Protein AF-A0A1R0H474-F1 (afdb_monomer_lite)

Radius of gyration: 21.89 Å; chains: 1; bounding box: 40×59×58 Å

pLDDT: mean 78.3, std 22.59, range [27.52, 98.56]

Foldseek 3Di:
DPCDPLNVVLVVLLVVCVVDPPDAAEFAALLDPVSLSSLVSNCVRDDQPGAYEHEYEFEFDCVVVVVVVVVPPDDDPDDDDDDDDDDDDPPPPPVVVRRPDNSVVSRVVSLVVCCVVSVSHHYHYHYHYHYPVNCVVCVVVVVVVPPPDPDDDPSPPPDD

Secondary structure (DSSP, 8-state):
----HHHHHHHHHHHHHHTSTT--EEEE--S-HHHHHHHHHHHHHS-TTS-EEEEEEEE--HHHHHHHHGGGS---S------------TTTHHHHHHT--HHHHHHHHHHHHHHHH-TTS-EEEEEEEE-HHHHHHTHHHHHHHT-S--S--TTS----

Structure (mmCIF, N/CA/C/O backbone):
data_AF-A0A1R0H474-F1
#
_entry.id   AF-A0A1R0H474-F1
#
loop_
_atom_site.group_PDB
_atom_site.id
_atom_site.type_symbol
_atom_site.label_atom_id
_atom_site.label_alt_id
_atom_site.label_comp_id
_atom_site.label_asym_id
_atom_site.label_entity_id
_atom_site.label_seq_id
_atom_site.pdbx_PDB_ins_code
_atom_site.Cartn_x
_atom_site.Cartn_y
_atom_site.Cartn_z
_atom_site.occupancy
_atom_site.B_iso_or_equiv
_atom_site.auth_seq_id
_atom_site.auth_comp_id
_atom_site.auth_asym_id
_atom_site.auth_atom_id
_atom_site.pdbx_PDB_model_num
ATOM 1 N N . MET A 1 1 ? 4.748 17.326 27.889 1.00 51.06 1 MET A N 1
ATOM 2 C CA . MET A 1 1 ? 4.351 15.964 27.476 1.00 51.06 1 MET A CA 1
ATOM 3 C C . MET A 1 1 ? 5.289 15.539 26.363 1.00 51.06 1 MET A C 1
ATOM 5 O O . MET A 1 1 ? 5.333 16.222 25.349 1.00 51.06 1 MET A O 1
ATOM 9 N N . SER A 1 2 ? 6.106 14.507 26.565 1.00 59.22 2 SER A N 1
ATOM 10 C CA . SER A 1 2 ? 6.912 13.936 25.485 1.00 59.22 2 SER A CA 1
ATOM 11 C C . SER A 1 2 ? 5.968 13.217 24.523 1.00 59.22 2 SER A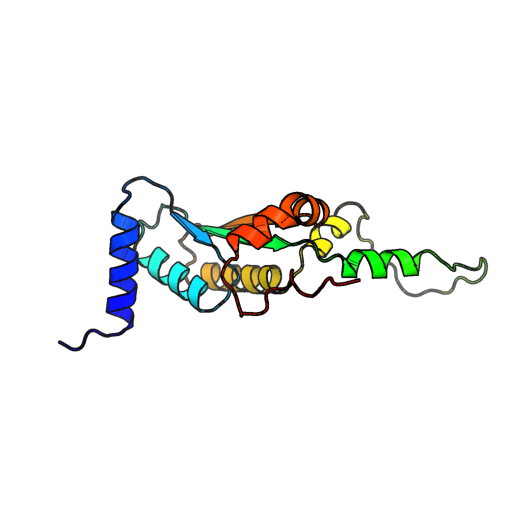 C 1
ATOM 13 O O . SER A 1 2 ? 5.398 12.181 24.860 1.00 59.22 2 SER A O 1
ATOM 15 N N . ASN A 1 3 ? 5.758 13.782 23.336 1.00 67.56 3 ASN A N 1
ATOM 16 C CA . ASN A 1 3 ? 5.054 13.068 22.281 1.00 67.56 3 ASN A CA 1
ATOM 17 C C . ASN A 1 3 ? 5.927 11.886 21.854 1.00 67.56 3 ASN A C 1
ATOM 19 O O . ASN A 1 3 ? 6.952 12.063 21.201 1.00 67.56 3 ASN A O 1
ATOM 23 N N . ASN A 1 4 ? 5.538 10.682 22.270 1.00 90.94 4 ASN A N 1
ATOM 24 C CA . ASN A 1 4 ? 6.155 9.453 21.793 1.00 90.94 4 ASN A CA 1
ATOM 25 C C . ASN A 1 4 ? 5.972 9.373 20.265 1.00 90.94 4 ASN A C 1
ATOM 27 O O . ASN A 1 4 ? 4.881 9.661 19.767 1.00 90.94 4 ASN A O 1
ATOM 31 N N . LEU A 1 5 ? 7.024 8.987 19.534 1.00 93.19 5 LEU A N 1
ATOM 32 C CA . LEU A 1 5 ? 7.021 8.846 18.073 1.00 93.19 5 LEU A CA 1
ATOM 33 C C . LEU A 1 5 ? 5.787 8.089 17.560 1.00 93.19 5 LEU A C 1
ATOM 35 O O . LEU A 1 5 ? 5.143 8.537 16.615 1.00 93.19 5 LEU A O 1
ATOM 39 N N . TYR A 1 6 ? 5.410 6.998 18.228 1.00 94.00 6 TYR A N 1
ATOM 40 C CA . TYR A 1 6 ? 4.227 6.213 17.879 1.00 94.00 6 TYR A CA 1
ATOM 41 C C . TYR A 1 6 ? 2.944 7.056 17.890 1.00 94.00 6 TYR A C 1
ATOM 43 O O . TYR A 1 6 ? 2.153 6.982 16.955 1.00 94.00 6 TYR A O 1
ATOM 51 N N . GLN A 1 7 ? 2.762 7.917 18.895 1.00 94.50 7 GLN A N 1
ATOM 52 C CA . GLN A 1 7 ? 1.580 8.780 18.994 1.00 94.50 7 GLN A CA 1
ATOM 53 C C . GLN A 1 7 ? 1.548 9.831 17.883 1.00 94.50 7 GLN A C 1
ATOM 55 O O . GLN A 1 7 ? 0.488 10.117 17.331 1.00 94.50 7 GLN A O 1
ATOM 60 N N . VAL A 1 8 ? 2.709 10.377 17.509 1.00 95.81 8 VAL A N 1
ATOM 61 C CA . VAL A 1 8 ? 2.810 11.337 16.398 1.00 95.81 8 VAL A CA 1
ATOM 62 C C . VAL A 1 8 ? 2.455 10.672 15.068 1.00 95.81 8 VAL A C 1
ATOM 64 O O . VAL A 1 8 ? 1.690 11.236 14.280 1.00 95.81 8 VAL A O 1
ATOM 67 N N . LEU A 1 9 ? 2.970 9.464 14.828 1.00 95.94 9 LEU A N 1
ATOM 68 C CA . LEU A 1 9 ? 2.694 8.706 13.608 1.00 95.94 9 LEU A CA 1
ATOM 69 C C . LEU A 1 9 ? 1.227 8.280 13.537 1.00 95.94 9 LEU A C 1
ATOM 71 O O . LEU A 1 9 ? 0.564 8.558 12.538 1.00 95.94 9 LEU A O 1
ATOM 75 N N . LYS A 1 10 ? 0.694 7.702 14.619 1.00 95.50 10 LYS A N 1
ATOM 76 C CA . LYS A 1 10 ? -0.719 7.325 14.715 1.00 95.50 10 LYS A CA 1
ATOM 77 C C . LYS A 1 10 ? -1.622 8.524 14.460 1.00 95.50 10 LYS A C 1
ATOM 79 O O . LYS A 1 10 ? -2.497 8.458 13.600 1.00 95.50 10 LYS A O 1
ATOM 84 N N . LYS A 1 11 ? -1.345 9.663 15.105 1.00 95.56 11 LYS A N 1
ATOM 85 C CA . LYS A 1 11 ? -2.148 10.870 14.898 1.00 95.56 11 LYS A CA 1
ATOM 86 C C . LYS A 1 11 ? -2.091 11.376 13.458 1.00 95.56 11 LYS A C 1
ATOM 88 O O . LYS A 1 11 ? -3.092 11.844 12.920 1.00 95.56 11 LYS A O 1
ATOM 93 N N . SER A 1 12 ? -0.929 11.270 12.820 1.00 95.06 12 SER A N 1
ATOM 94 C CA . SER A 1 12 ? -0.747 11.670 11.423 1.00 95.06 12 SER A CA 1
ATOM 95 C C . SER A 1 12 ? -1.546 10.801 10.449 1.00 95.06 12 SER A C 1
ATOM 97 O O . SER A 1 12 ? -2.046 11.327 9.449 1.00 95.06 12 SER A O 1
ATOM 99 N N . VAL A 1 13 ? -1.679 9.503 10.737 1.00 94.69 13 VAL A N 1
ATOM 100 C CA . VAL A 1 13 ? -2.532 8.576 9.977 1.00 94.69 13 VAL A CA 1
ATOM 101 C C . VAL A 1 13 ? -4.005 8.884 10.236 1.00 94.69 13 VAL A C 1
ATOM 103 O O . VAL A 1 13 ? -4.742 9.104 9.279 1.00 94.69 13 VAL A O 1
ATOM 106 N N . GLU A 1 14 ? -4.417 9.033 11.499 1.00 94.31 14 GLU A N 1
ATOM 107 C CA . GLU A 1 14 ? -5.790 9.412 11.875 1.00 94.31 14 GLU A CA 1
ATOM 108 C C . GLU A 1 14 ? -6.291 10.653 11.134 1.00 94.31 14 GLU A C 1
ATOM 110 O O . GLU A 1 14 ? -7.412 10.662 10.629 1.00 94.31 14 GLU A O 1
ATOM 115 N N . VAL A 1 15 ? -5.476 11.708 11.046 1.00 94.50 15 VAL A N 1
ATOM 116 C CA . VAL A 1 15 ? -5.860 12.945 10.346 1.00 94.50 15 VAL A CA 1
ATOM 117 C C . VAL A 1 15 ? -6.121 12.695 8.858 1.00 94.50 15 VAL A C 1
ATOM 119 O O . VAL A 1 15 ? -7.057 13.265 8.305 1.00 94.50 15 VAL A O 1
ATOM 122 N N . ARG A 1 16 ? -5.324 11.840 8.207 1.00 92.19 16 ARG A N 1
ATOM 123 C CA . ARG A 1 16 ? -5.453 11.533 6.770 1.00 92.19 16 ARG A CA 1
ATOM 124 C C . ARG A 1 16 ? -6.596 10.575 6.472 1.00 92.19 16 ARG A C 1
ATOM 126 O O . ARG A 1 16 ? -7.242 10.709 5.445 1.00 92.19 16 ARG A O 1
ATOM 133 N N . VAL A 1 17 ? -6.860 9.634 7.370 1.00 88.94 17 VAL A N 1
ATOM 134 C CA . VAL A 1 17 ? -8.009 8.734 7.248 1.00 88.94 17 VAL A CA 1
ATOM 135 C C . VAL A 1 17 ? -9.313 9.517 7.398 1.00 88.94 17 VAL A C 1
ATOM 137 O O . VAL A 1 17 ? -10.227 9.379 6.592 1.00 88.94 17 VAL A O 1
ATOM 140 N N . ASN A 1 18 ? -9.382 10.402 8.392 1.00 88.81 18 ASN A N 1
ATOM 141 C CA . ASN A 1 18 ? -10.598 11.161 8.678 1.00 88.81 18 ASN A CA 1
ATOM 142 C C . ASN A 1 18 ? -10.832 12.348 7.731 1.00 88.81 18 ASN A C 1
ATOM 144 O O . ASN A 1 18 ? -11.920 12.919 7.745 1.00 88.81 18 ASN A O 1
ATOM 148 N N . SER A 1 19 ? -9.849 12.741 6.911 1.00 90.94 19 SER A N 1
ATOM 149 C CA . SER A 1 19 ? -10.019 13.853 5.967 1.00 90.94 19 SER A CA 1
ATOM 150 C C . SER A 1 19 ? -10.904 13.503 4.768 1.00 90.94 19 SER A C 1
ATOM 152 O O . SER A 1 19 ? -11.347 14.411 4.070 1.00 90.94 19 SER A O 1
ATOM 154 N N . SER A 1 20 ? -11.180 12.215 4.526 1.00 85.00 20 SER A N 1
ATOM 155 C CA . SER A 1 20 ? -12.056 11.741 3.444 1.00 85.00 20 SER A CA 1
ATOM 156 C C . SER A 1 20 ? -13.067 10.701 3.952 1.00 85.00 20 SER A C 1
ATOM 158 O O . SER A 1 20 ? -12.941 9.514 3.647 1.00 85.00 20 SER A O 1
ATOM 160 N N . PRO A 1 21 ? -14.079 11.113 4.742 1.00 81.31 21 PRO A N 1
ATOM 161 C CA . PRO A 1 21 ? -15.063 10.190 5.301 1.00 81.31 21 PRO A CA 1
ATOM 162 C C . PRO A 1 21 ? -15.805 9.411 4.209 1.00 81.31 21 PRO A C 1
ATOM 164 O O . PRO A 1 21 ? -16.306 9.993 3.250 1.00 81.31 21 PRO A O 1
ATOM 167 N N . GLY A 1 22 ? -15.901 8.091 4.371 1.00 80.50 22 GLY A N 1
ATOM 168 C CA . GLY A 1 22 ? -16.614 7.208 3.442 1.00 80.50 22 GLY A CA 1
ATOM 169 C C . GLY A 1 22 ? -15.830 6.811 2.186 1.00 80.50 22 GLY A C 1
ATOM 170 O O . GLY A 1 22 ? -16.320 5.981 1.423 1.00 80.50 22 GLY A O 1
ATOM 171 N N . ALA A 1 23 ? -14.623 7.344 1.976 1.00 84.81 23 ALA A N 1
ATOM 172 C CA . ALA A 1 23 ? -13.719 6.835 0.952 1.00 84.81 23 ALA A CA 1
ATOM 173 C C . ALA A 1 23 ? -13.014 5.562 1.448 1.00 84.81 23 ALA A C 1
ATOM 175 O O . ALA A 1 23 ? -12.611 5.474 2.608 1.00 84.81 23 ALA A O 1
ATOM 176 N N . GLY A 1 24 ? -12.848 4.580 0.560 1.00 85.25 24 GLY A N 1
ATOM 177 C CA . GLY A 1 24 ? -11.953 3.453 0.814 1.00 85.25 24 GLY A CA 1
ATOM 178 C C . GLY A 1 24 ? -10.504 3.930 0.926 1.00 85.25 24 GLY A C 1
ATOM 179 O O . GLY A 1 24 ? -10.126 4.927 0.308 1.00 85.25 24 GLY A O 1
ATOM 180 N N . LEU A 1 25 ? -9.695 3.223 1.716 1.00 91.25 25 LEU A N 1
ATOM 181 C CA . LEU A 1 25 ? -8.283 3.540 1.890 1.00 91.25 25 LEU A CA 1
ATOM 182 C C . LEU A 1 25 ? -7.400 2.434 1.315 1.00 91.25 25 LEU A C 1
ATOM 184 O O . LEU A 1 25 ? -7.537 1.255 1.660 1.00 91.25 25 LEU A O 1
ATOM 188 N N . SER A 1 26 ? -6.434 2.859 0.509 1.00 95.69 26 SER A N 1
ATOM 189 C CA . SER A 1 26 ? -5.446 1.986 -0.112 1.00 95.69 26 SER A CA 1
ATOM 190 C C . SER A 1 26 ? -4.032 2.465 0.219 1.00 95.69 26 SER A C 1
ATOM 192 O O . SER A 1 26 ? -3.774 3.661 0.369 1.00 95.69 26 SER A O 1
ATOM 194 N N . ILE A 1 27 ? -3.100 1.523 0.331 1.00 97.50 27 ILE A N 1
ATOM 195 C CA . ILE A 1 27 ? -1.693 1.762 0.651 1.00 97.50 27 ILE A CA 1
ATOM 196 C C . ILE A 1 27 ? -0.850 1.221 -0.498 1.00 97.50 27 ILE A C 1
ATOM 198 O O . ILE A 1 27 ? -0.968 0.051 -0.861 1.00 97.50 27 ILE A O 1
ATOM 202 N N . LEU A 1 28 ? 0.032 2.057 -1.050 1.00 98.25 28 LEU A N 1
ATOM 203 C CA . LEU A 1 28 ? 1.101 1.575 -1.923 1.00 98.25 28 LEU A CA 1
ATOM 204 C C . LEU A 1 28 ? 2.081 0.757 -1.080 1.00 98.25 28 LEU A C 1
ATOM 206 O O . LEU A 1 28 ? 2.656 1.263 -0.116 1.00 98.25 28 LEU A O 1
ATOM 210 N N . PHE A 1 29 ? 2.233 -0.519 -1.418 1.00 98.38 29 PHE A N 1
ATOM 211 C CA . PHE A 1 29 ? 2.792 -1.505 -0.506 1.00 98.38 29 PHE A CA 1
ATOM 212 C C . PHE A 1 29 ? 3.842 -2.381 -1.192 1.00 98.38 29 PHE A C 1
ATOM 214 O O . PHE A 1 29 ? 3.515 -3.292 -1.952 1.00 98.38 29 PHE A O 1
ATOM 221 N N . SER A 1 30 ? 5.116 -2.130 -0.891 1.00 96.94 30 SER A N 1
ATOM 222 C CA . SER A 1 30 ? 6.264 -2.937 -1.341 1.00 96.94 30 SER A CA 1
ATOM 223 C C . SER A 1 30 ? 6.697 -4.001 -0.324 1.00 96.94 30 SER A C 1
ATOM 225 O O . SER A 1 30 ? 7.549 -4.831 -0.624 1.00 96.94 30 SER A O 1
ATOM 227 N N . GLY A 1 31 ? 6.135 -3.973 0.891 1.00 96.06 31 GLY A N 1
ATOM 228 C CA . GLY A 1 31 ? 6.580 -4.787 2.027 1.00 96.06 31 GLY A CA 1
ATOM 229 C C . GLY A 1 31 ? 7.786 -4.215 2.783 1.00 96.06 31 GLY A C 1
ATOM 230 O O . GLY A 1 31 ? 8.284 -4.852 3.706 1.00 96.06 31 GLY A O 1
ATOM 231 N N . GLY A 1 32 ? 8.259 -3.016 2.427 1.00 96.56 32 GLY A N 1
ATOM 232 C CA . GLY A 1 32 ? 9.244 -2.286 3.227 1.00 96.56 32 GLY A CA 1
ATOM 233 C C . GLY A 1 32 ? 8.685 -1.823 4.579 1.00 96.56 32 GLY A C 1
ATOM 234 O O . GLY A 1 32 ? 7.469 -1.727 4.766 1.00 96.56 32 GLY A O 1
ATOM 235 N N . LEU A 1 33 ? 9.579 -1.480 5.511 1.00 96.81 33 LEU A N 1
ATOM 236 C CA . LEU A 1 33 ? 9.219 -1.096 6.882 1.00 96.81 33 LEU A CA 1
ATOM 237 C C . LEU A 1 33 ? 8.187 0.040 6.933 1.00 96.81 33 LEU A C 1
ATOM 239 O O . LEU A 1 33 ? 7.210 -0.054 7.669 1.00 96.81 33 LEU A O 1
ATOM 243 N N . ASP A 1 34 ? 8.366 1.084 6.127 1.00 96.69 34 ASP A N 1
ATOM 244 C CA . ASP A 1 34 ? 7.499 2.264 6.174 1.00 96.69 34 ASP A CA 1
ATOM 245 C C . ASP A 1 34 ? 6.049 1.919 5.814 1.00 96.69 34 ASP A C 1
ATOM 247 O O . ASP A 1 34 ? 5.119 2.253 6.548 1.00 96.69 34 ASP A O 1
ATOM 251 N N . CYS A 1 35 ? 5.841 1.187 4.714 1.00 97.88 35 CYS A N 1
ATOM 252 C CA . CYS A 1 35 ? 4.497 0.786 4.298 1.00 97.88 35 CYS A CA 1
ATOM 253 C C . CYS A 1 35 ? 3.879 -0.270 5.233 1.00 97.88 35 CYS A C 1
ATOM 255 O O . CYS A 1 35 ? 2.662 -0.264 5.419 1.00 97.88 35 CYS A O 1
ATOM 257 N N . MET A 1 36 ? 4.696 -1.104 5.890 1.00 98.12 36 MET A N 1
ATOM 258 C CA . MET A 1 36 ? 4.250 -2.010 6.958 1.00 98.12 36 MET A CA 1
ATOM 259 C C . MET A 1 36 ? 3.746 -1.240 8.181 1.00 98.12 36 MET A C 1
ATOM 261 O O . MET A 1 36 ? 2.656 -1.517 8.684 1.00 98.12 36 MET A O 1
ATOM 265 N N . VAL A 1 37 ? 4.497 -0.232 8.631 1.00 97.69 37 VAL A N 1
ATOM 266 C CA . VAL A 1 37 ? 4.096 0.638 9.747 1.00 97.69 37 VAL A CA 1
ATOM 267 C C . VAL A 1 37 ? 2.818 1.398 9.401 1.00 97.69 37 VAL A C 1
ATOM 269 O O . VAL A 1 37 ? 1.898 1.448 10.218 1.00 97.69 37 VAL A O 1
ATOM 272 N N . LEU A 1 38 ? 2.711 1.939 8.182 1.00 97.75 38 LEU A N 1
ATOM 273 C CA . LEU A 1 38 ? 1.485 2.594 7.723 1.00 97.75 38 LEU A CA 1
ATOM 274 C C . LEU A 1 38 ? 0.291 1.635 7.721 1.00 97.75 38 LEU A C 1
ATOM 276 O O . LEU A 1 38 ? -0.778 2.019 8.193 1.00 97.75 38 LEU A O 1
ATOM 280 N N . ALA A 1 39 ? 0.460 0.397 7.248 1.00 97.81 39 ALA A N 1
ATOM 281 C CA . ALA A 1 39 ? -0.597 -0.612 7.266 1.00 97.81 39 ALA A CA 1
ATOM 282 C C . ALA A 1 39 ? -1.056 -0.932 8.696 1.00 97.81 39 ALA A C 1
ATOM 284 O O . ALA A 1 39 ? -2.255 -0.899 8.976 1.00 97.81 39 ALA A O 1
ATOM 285 N N . ALA A 1 40 ? -0.119 -1.151 9.622 1.00 97.44 40 ALA A N 1
ATOM 286 C CA . ALA A 1 40 ? -0.431 -1.416 11.026 1.00 97.44 40 ALA A CA 1
ATOM 287 C C . ALA A 1 40 ? -1.173 -0.242 11.694 1.00 97.44 40 ALA A C 1
ATOM 289 O O . ALA A 1 40 ? -2.230 -0.432 12.291 1.00 97.44 40 ALA A O 1
ATOM 290 N N . LEU A 1 41 ? -0.685 0.992 11.531 1.00 97.06 41 LEU A N 1
ATOM 291 C CA . LEU A 1 41 ? -1.341 2.180 12.094 1.00 97.06 41 LEU A CA 1
ATOM 292 C C . LEU A 1 41 ? -2.722 2.433 11.478 1.00 97.06 41 LEU A C 1
ATOM 294 O O . LEU A 1 41 ? -3.650 2.878 12.156 1.00 97.06 41 LEU A O 1
ATOM 298 N N . THR A 1 42 ? -2.874 2.122 10.195 1.00 95.88 42 THR A N 1
ATOM 299 C CA . THR A 1 42 ? -4.152 2.212 9.489 1.00 95.88 42 THR A CA 1
ATOM 300 C C . THR A 1 42 ? -5.166 1.212 10.039 1.00 95.88 42 THR A C 1
ATOM 302 O O . THR A 1 42 ? -6.321 1.578 10.263 1.00 95.88 42 THR A O 1
ATOM 305 N N . HIS A 1 43 ? -4.742 -0.026 10.316 1.00 95.75 43 HIS A N 1
ATOM 306 C CA . HIS A 1 43 ? -5.587 -1.035 10.955 1.00 95.75 43 HIS A CA 1
ATOM 307 C C . HIS A 1 43 ? -6.155 -0.547 12.291 1.00 95.75 43 HIS A C 1
ATOM 309 O O . HIS A 1 43 ? -7.321 -0.797 12.583 1.00 95.75 43 HIS A O 1
ATOM 315 N N . GLU A 1 44 ? -5.353 0.154 13.089 1.00 94.44 44 GLU A N 1
ATOM 316 C CA . GLU A 1 44 ? -5.808 0.696 14.370 1.00 94.44 44 GLU A CA 1
ATOM 317 C C . GLU A 1 44 ? -6.755 1.896 14.236 1.00 94.44 44 GLU A C 1
ATOM 319 O O . GLU A 1 44 ? -7.445 2.247 15.192 1.00 94.44 44 GLU A O 1
ATOM 324 N N . THR A 1 45 ? -6.747 2.557 13.079 1.00 92.81 45 THR A N 1
ATOM 325 C CA . THR A 1 45 ? -7.466 3.813 12.845 1.00 92.81 45 THR A CA 1
ATOM 326 C C . THR A 1 45 ? -8.826 3.585 12.189 1.00 92.81 45 THR A C 1
ATOM 328 O O . THR A 1 45 ? -9.788 4.286 12.498 1.00 92.81 45 THR A O 1
ATOM 331 N N . LEU A 1 46 ? -8.918 2.627 11.264 1.00 93.00 46 LEU A N 1
ATOM 332 C CA . LEU A 1 46 ? -10.147 2.347 10.524 1.00 93.00 46 LEU A CA 1
ATOM 333 C C . LEU A 1 46 ? -11.097 1.426 11.301 1.00 93.00 46 LEU A C 1
ATOM 335 O O . LEU A 1 46 ? -10.628 0.506 11.976 1.00 93.00 46 LEU A O 1
ATOM 339 N N . PRO A 1 47 ? -12.424 1.559 11.116 1.00 93.12 47 PRO A N 1
ATOM 340 C CA . PRO A 1 47 ? -13.391 0.548 11.544 1.00 93.12 47 PRO A CA 1
ATOM 341 C C . PRO A 1 47 ? -12.999 -0.849 11.047 1.00 93.12 47 PRO A C 1
ATOM 343 O O . PRO A 1 47 ? -12.499 -0.989 9.931 1.00 93.12 47 PRO A O 1
ATOM 346 N N . ILE A 1 48 ? -13.163 -1.877 11.882 1.00 94.62 48 ILE A N 1
ATOM 347 C CA . ILE A 1 48 ? -12.626 -3.226 11.619 1.00 94.62 48 ILE A CA 1
ATOM 348 C C . ILE A 1 48 ? -13.253 -3.913 10.396 1.00 94.62 48 ILE A C 1
ATOM 350 O O . ILE A 1 48 ? -12.599 -4.714 9.733 1.00 94.62 48 ILE A O 1
ATOM 354 N N . ASP A 1 49 ? -14.499 -3.567 10.089 1.00 93.88 49 ASP A N 1
ATOM 355 C CA . ASP A 1 49 ? -15.288 -4.045 8.956 1.00 93.88 49 ASP A CA 1
ATOM 356 C C . ASP A 1 49 ? -14.840 -3.450 7.614 1.00 93.88 49 ASP A C 1
ATOM 358 O O . ASP A 1 49 ? -15.120 -4.025 6.561 1.00 93.88 49 ASP A O 1
ATOM 362 N N . GLN A 1 50 ? -14.102 -2.337 7.633 1.00 93.88 50 GLN A N 1
ATOM 363 C CA . GLN A 1 50 ? -13.567 -1.737 6.416 1.00 93.88 50 GLN A CA 1
ATOM 364 C C . GLN A 1 50 ? -12.300 -2.474 5.953 1.00 93.88 50 GLN A C 1
ATOM 366 O O . GLN A 1 50 ? -11.346 -2.625 6.724 1.00 93.88 50 GLN A O 1
ATOM 371 N N . PRO A 1 51 ? -12.234 -2.942 4.698 1.00 95.56 51 PRO A N 1
ATOM 372 C CA . PRO A 1 51 ? -11.015 -3.542 4.176 1.00 95.56 51 PRO A CA 1
ATOM 373 C C . PRO A 1 51 ? -9.915 -2.492 3.978 1.00 95.56 51 PRO A C 1
ATOM 375 O O . PRO A 1 51 ? -10.196 -1.313 3.770 1.00 95.56 51 PRO A O 1
ATOM 378 N N . ILE A 1 52 ? -8.659 -2.940 4.002 1.00 96.88 52 ILE A N 1
ATOM 379 C CA . ILE A 1 52 ? -7.501 -2.135 3.589 1.00 96.88 52 ILE A CA 1
ATOM 380 C C . ILE A 1 52 ? -6.928 -2.754 2.318 1.00 96.88 52 ILE A C 1
ATOM 382 O O . ILE A 1 52 ? -6.598 -3.945 2.290 1.00 96.88 52 ILE A O 1
ATOM 386 N N . GLU A 1 53 ? -6.808 -1.946 1.270 1.00 97.75 53 GLU A N 1
ATOM 387 C CA . GLU A 1 53 ? -6.221 -2.366 -0.001 1.00 97.75 53 GLU A CA 1
ATOM 388 C C . GLU A 1 53 ? -4.710 -2.128 0.002 1.00 97.75 53 GLU A C 1
ATOM 390 O O . GLU A 1 53 ? -4.238 -1.016 0.219 1.00 97.75 53 GLU A O 1
ATOM 395 N N . LEU A 1 54 ? -3.937 -3.175 -0.259 1.00 98.44 54 LEU A N 1
ATOM 396 C CA . LEU A 1 54 ? -2.489 -3.122 -0.410 1.00 98.44 54 LEU A CA 1
ATOM 397 C C . LEU A 1 54 ? -2.163 -3.228 -1.897 1.00 98.44 54 LEU A C 1
ATOM 399 O O . LEU A 1 54 ? -2.277 -4.298 -2.498 1.00 98.44 54 LEU A O 1
ATOM 403 N N . ILE A 1 55 ? -1.785 -2.101 -2.492 1.00 98.44 55 ILE A N 1
ATOM 404 C CA . ILE A 1 55 ? -1.482 -1.980 -3.915 1.00 98.44 55 ILE A CA 1
ATOM 405 C C . ILE A 1 55 ? 0.016 -2.189 -4.105 1.00 98.44 55 ILE A C 1
ATOM 407 O O . ILE A 1 55 ? 0.826 -1.331 -3.754 1.00 98.44 55 ILE A O 1
ATOM 411 N N . ASN A 1 56 ? 0.391 -3.322 -4.690 1.00 97.81 56 ASN A N 1
ATOM 412 C CA . ASN A 1 56 ? 1.779 -3.624 -5.015 1.00 97.81 56 ASN A CA 1
ATOM 413 C C . ASN A 1 56 ? 2.011 -3.506 -6.518 1.00 97.81 56 ASN A C 1
ATOM 415 O O . ASN A 1 56 ? 1.395 -4.219 -7.319 1.00 97.81 56 ASN A O 1
ATOM 419 N N . VAL A 1 57 ? 2.929 -2.616 -6.881 1.00 95.38 57 VAL A N 1
ATOM 420 C CA . VAL A 1 57 ? 3.343 -2.375 -8.261 1.00 95.38 57 VAL A CA 1
ATOM 421 C C . VAL A 1 57 ? 4.594 -3.194 -8.551 1.00 95.38 57 VAL A C 1
ATOM 423 O O . VAL A 1 57 ? 5.548 -3.192 -7.782 1.00 95.38 57 VAL A O 1
ATOM 426 N N . SER A 1 58 ? 4.595 -3.918 -9.664 1.00 93.00 58 SER A N 1
ATOM 427 C CA . SER A 1 58 ? 5.747 -4.685 -10.128 1.00 93.00 58 SER A CA 1
ATOM 428 C C . SER A 1 58 ? 5.961 -4.457 -11.610 1.00 93.00 58 SER A C 1
ATOM 430 O O . SER A 1 58 ? 5.052 -4.653 -12.416 1.00 93.00 58 SER A O 1
ATOM 432 N N . PHE A 1 59 ? 7.184 -4.093 -11.969 1.00 90.00 59 PHE A N 1
ATOM 433 C CA . PHE A 1 59 ? 7.606 -3.977 -13.356 1.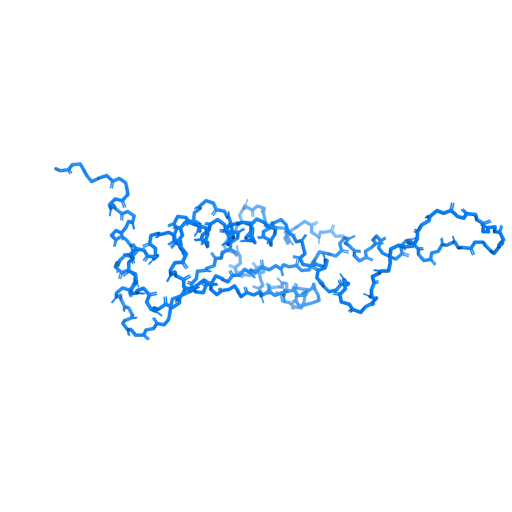00 90.00 59 PHE A CA 1
ATOM 434 C C . PHE A 1 59 ? 8.088 -5.334 -13.870 1.00 90.00 59 PHE A C 1
ATOM 436 O O . PHE A 1 59 ? 8.747 -6.089 -13.152 1.00 90.00 59 PHE A O 1
ATOM 443 N N . GLU A 1 60 ? 7.740 -5.664 -15.111 1.00 88.38 60 GLU A N 1
ATOM 444 C CA . GLU A 1 60 ? 8.202 -6.880 -15.774 1.00 88.38 60 GLU A CA 1
ATOM 445 C C . GLU A 1 60 ? 9.730 -6.881 -15.834 1.00 88.38 60 GLU A C 1
ATOM 447 O O . GLU A 1 60 ? 10.336 -5.926 -16.312 1.00 88.38 60 GLU A O 1
ATOM 452 N N . ASN A 1 61 ? 10.364 -7.963 -15.378 1.00 79.69 61 ASN A N 1
ATOM 453 C CA . ASN A 1 61 ? 11.817 -8.101 -15.437 1.00 79.69 61 ASN A CA 1
ATOM 454 C C . ASN A 1 61 ? 12.259 -8.678 -16.801 1.00 79.69 61 ASN A C 1
ATOM 456 O O . ASN A 1 61 ? 12.144 -9.895 -17.014 1.00 79.69 61 ASN A O 1
ATOM 460 N N . PRO A 1 62 ? 12.852 -7.879 -17.717 1.00 70.06 62 PRO A N 1
ATOM 461 C CA . PRO A 1 62 ? 13.200 -8.348 -19.060 1.00 70.06 62 PRO A CA 1
ATOM 462 C C . PRO A 1 62 ? 14.330 -9.385 -19.047 1.00 70.06 62 PRO A C 1
ATOM 464 O O . PRO A 1 62 ? 14.462 -10.185 -19.976 1.00 70.06 62 PRO A O 1
ATOM 467 N N . ARG A 1 63 ? 15.134 -9.437 -17.972 1.00 68.25 63 ARG A N 1
ATOM 468 C CA . ARG A 1 63 ? 16.250 -10.390 -17.830 1.00 68.25 63 ARG A CA 1
ATOM 469 C C . ARG A 1 63 ? 15.762 -11.842 -17.722 1.00 68.25 63 ARG A C 1
ATOM 471 O O . ARG A 1 63 ? 16.488 -12.766 -18.087 1.00 68.25 63 ARG A O 1
ATOM 478 N N . ILE A 1 64 ? 14.514 -12.056 -17.297 1.00 62.94 64 ILE A N 1
ATOM 479 C CA . ILE A 1 64 ? 13.867 -13.380 -17.263 1.00 62.94 64 ILE A CA 1
ATOM 480 C C . ILE A 1 64 ? 13.475 -13.836 -18.688 1.00 62.94 64 ILE A C 1
ATOM 482 O O . ILE A 1 64 ? 13.491 -15.032 -18.999 1.00 62.94 64 ILE A O 1
ATOM 486 N N . LEU A 1 65 ? 13.201 -12.893 -19.599 1.00 57.53 65 LEU A N 1
ATOM 487 C CA . LEU A 1 65 ? 12.885 -13.174 -21.008 1.00 57.53 65 LEU A CA 1
ATOM 488 C C . LEU A 1 65 ? 14.129 -13.590 -21.811 1.00 57.53 65 LEU A C 1
ATOM 490 O O . LEU A 1 65 ? 14.035 -14.401 -22.732 1.00 57.53 65 LEU A O 1
ATOM 494 N N . THR A 1 66 ? 15.309 -13.067 -21.469 1.00 55.19 66 THR A N 1
ATOM 495 C CA . THR A 1 66 ? 16.561 -13.407 -22.169 1.00 55.19 66 THR A CA 1
ATOM 496 C C . THR A 1 66 ? 17.092 -14.789 -21.774 1.00 55.19 66 THR A C 1
ATOM 498 O O . THR A 1 66 ? 17.558 -15.535 -22.635 1.00 55.19 66 THR A O 1
ATOM 501 N N . HIS A 1 67 ? 16.926 -15.191 -20.510 1.00 53.41 67 HIS A N 1
ATOM 502 C CA . HIS A 1 67 ? 17.349 -16.507 -20.004 1.00 53.41 67 HIS A CA 1
ATOM 503 C C . HIS A 1 67 ? 16.415 -17.666 -20.396 1.00 53.41 67 HIS A C 1
ATOM 505 O O . HIS A 1 67 ? 16.809 -18.829 -20.331 1.00 53.41 67 HIS A O 1
ATOM 511 N N . SER A 1 68 ? 15.182 -17.377 -20.819 1.00 50.19 68 SER A N 1
ATOM 512 C CA . SER A 1 68 ? 14.255 -18.387 -21.350 1.00 50.19 68 SER A CA 1
ATOM 513 C C . SER A 1 68 ? 14.487 -18.675 -22.840 1.00 50.19 68 SER A C 1
ATOM 515 O O . SER A 1 68 ? 14.286 -19.807 -23.276 1.00 50.19 68 SER A O 1
ATOM 517 N N . LYS A 1 69 ? 15.008 -17.709 -23.613 1.00 46.97 69 LYS A N 1
ATOM 518 C CA . LYS A 1 69 ? 15.370 -17.902 -25.033 1.00 46.97 69 LYS A CA 1
ATOM 519 C C . LYS A 1 69 ? 16.634 -18.750 -25.242 1.00 46.97 69 LYS A C 1
ATOM 521 O O . LYS A 1 69 ? 16.765 -19.385 -26.287 1.00 46.97 69 LYS A O 1
ATOM 526 N N . SER A 1 70 ? 17.549 -18.810 -24.270 1.00 45.59 70 SER A N 1
ATOM 527 C CA . SER A 1 70 ? 18.794 -19.590 -24.379 1.00 45.59 70 SER A CA 1
ATOM 528 C C . SER A 1 70 ? 18.617 -21.097 -24.145 1.00 45.59 70 SER A C 1
ATOM 530 O O . SER A 1 70 ? 19.445 -21.879 -24.608 1.00 45.59 70 SER A O 1
ATOM 532 N N . LYS A 1 71 ? 17.518 -21.539 -23.513 1.00 41.19 71 LYS A N 1
ATOM 533 C CA . LYS A 1 71 ? 17.232 -22.972 -23.293 1.00 41.19 71 LYS A CA 1
ATOM 534 C C . LYS A 1 71 ? 16.598 -23.694 -24.493 1.00 41.19 71 LYS A C 1
ATOM 536 O O . LYS A 1 71 ? 16.543 -24.917 -24.486 1.00 41.19 71 LYS A O 1
ATOM 541 N N . PHE A 1 72 ? 16.182 -22.979 -25.544 1.00 45.28 72 PHE A N 1
ATOM 542 C CA . PHE A 1 72 ? 15.572 -23.572 -26.749 1.00 45.28 72 PHE A CA 1
ATOM 543 C C . PHE A 1 72 ? 16.541 -23.786 -27.929 1.00 45.28 72 PHE A C 1
ATOM 545 O O . PHE A 1 72 ? 16.114 -24.192 -29.008 1.00 45.28 72 PHE A O 1
ATOM 552 N N . LYS A 1 73 ? 17.856 -23.579 -27.757 1.00 39.12 73 LYS A N 1
ATOM 553 C CA . LYS A 1 73 ? 18.868 -23.904 -28.782 1.00 39.12 73 LYS A CA 1
ATOM 554 C C . LYS A 1 73 ? 19.915 -24.890 -28.260 1.00 39.12 73 LYS A C 1
ATOM 556 O O . LYS A 1 73 ? 21.022 -24.489 -27.919 1.00 39.12 73 LYS A O 1
ATOM 561 N N . LYS A 1 74 ? 19.536 -26.174 -28.237 1.00 37.03 74 LYS A N 1
ATOM 562 C CA . LYS A 1 74 ? 20.333 -27.390 -28.539 1.00 37.03 74 LYS A CA 1
ATOM 563 C C . LYS A 1 74 ? 19.709 -28.590 -27.819 1.00 37.03 74 LYS A C 1
ATOM 565 O O . LYS A 1 74 ? 20.081 -28.904 -26.695 1.00 37.03 74 LYS A O 1
ATOM 570 N N . VAL A 1 75 ? 18.799 -29.293 -28.491 1.00 34.03 75 VAL A N 1
ATOM 571 C CA . VAL A 1 75 ? 18.520 -30.697 -28.166 1.00 34.03 75 VAL A CA 1
ATOM 572 C C . VAL A 1 75 ? 19.016 -31.516 -29.351 1.00 34.03 75 VAL A C 1
ATOM 574 O O . VAL A 1 75 ? 18.428 -31.480 -30.428 1.00 34.03 75 VAL A O 1
ATOM 577 N N . ASN A 1 76 ? 20.147 -32.196 -29.162 1.00 33.47 76 ASN A N 1
ATOM 578 C CA . ASN A 1 76 ? 20.559 -33.291 -30.034 1.00 33.47 76 ASN A CA 1
ATOM 579 C C . ASN A 1 76 ? 19.576 -34.455 -29.813 1.00 33.47 76 ASN A C 1
ATOM 581 O O . ASN A 1 76 ? 19.315 -34.792 -28.654 1.00 33.47 76 ASN A O 1
ATOM 585 N N . PRO A 1 77 ? 19.037 -35.095 -30.863 1.00 35.78 77 PRO A N 1
ATOM 586 C CA . PRO A 1 77 ? 18.281 -36.324 -30.686 1.00 35.78 77 PRO A CA 1
ATOM 587 C C . PRO A 1 77 ? 19.274 -37.429 -30.300 1.00 35.78 77 PRO A C 1
ATOM 589 O O . PRO A 1 77 ? 20.340 -37.504 -30.900 1.00 35.78 77 PRO A O 1
ATOM 592 N N . LEU A 1 78 ? 18.904 -38.295 -29.347 1.00 37.03 78 LEU A N 1
ATOM 593 C CA . LEU A 1 78 ? 19.621 -39.502 -28.872 1.00 37.03 78 LEU A CA 1
ATOM 594 C C . LEU A 1 78 ? 20.402 -39.351 -27.545 1.00 37.03 78 LEU A C 1
ATOM 596 O O . LEU A 1 78 ? 21.630 -39.306 -27.532 1.00 37.03 78 LEU A O 1
ATOM 600 N N . LYS A 1 79 ? 19.681 -39.386 -26.413 1.00 31.25 79 LYS A N 1
ATOM 601 C CA . LYS A 1 79 ? 19.876 -40.354 -25.301 1.00 31.25 79 LYS A CA 1
ATOM 602 C C . LYS A 1 79 ? 18.955 -40.011 -24.120 1.00 31.25 79 LYS A C 1
ATOM 604 O O . LYS A 1 79 ? 19.208 -39.079 -23.367 1.00 31.25 79 LYS A O 1
ATOM 609 N N . MET A 1 80 ? 17.899 -40.807 -23.950 1.00 35.72 80 MET A N 1
ATOM 610 C CA . MET A 1 80 ? 17.123 -40.897 -22.710 1.00 35.72 80 MET A CA 1
ATOM 611 C C . MET A 1 80 ? 17.960 -41.590 -21.628 1.00 35.72 80 MET A C 1
ATOM 613 O O . MET A 1 80 ? 18.491 -42.672 -21.880 1.00 35.72 80 MET A O 1
ATOM 617 N N . LYS A 1 81 ? 18.017 -41.008 -20.424 1.00 29.91 81 LYS A N 1
ATOM 618 C CA . LYS A 1 81 ? 18.133 -41.740 -19.150 1.00 29.91 81 LYS A CA 1
ATOM 619 C C . LYS A 1 81 ? 17.665 -40.859 -17.976 1.00 29.91 81 LYS A C 1
ATOM 621 O O . LYS A 1 81 ? 18.363 -39.947 -17.559 1.00 29.91 81 LYS A O 1
ATOM 626 N N . SER A 1 82 ? 16.428 -41.140 -17.562 1.00 38.56 82 SER A N 1
ATOM 627 C CA . SER A 1 82 ? 15.844 -41.152 -16.208 1.00 38.56 82 SER A CA 1
ATOM 628 C C . SER A 1 82 ? 16.459 -40.304 -15.080 1.00 38.56 82 SER A C 1
ATOM 630 O O . SER A 1 82 ? 17.493 -40.684 -14.535 1.00 38.56 82 SER A O 1
ATOM 632 N N . SER A 1 83 ? 15.693 -39.313 -14.609 1.00 31.39 83 SER A N 1
ATOM 633 C CA . SER A 1 83 ? 15.300 -39.190 -13.191 1.00 31.39 83 SER A CA 1
ATOM 634 C C . SER A 1 83 ? 14.153 -38.174 -13.041 1.00 31.39 83 SER A C 1
ATOM 636 O O . SER A 1 83 ? 14.355 -36.979 -13.241 1.00 31.39 83 SER A O 1
ATOM 638 N N . ASP A 1 84 ? 12.983 -38.728 -12.728 1.00 27.52 84 ASP A N 1
ATOM 639 C CA . ASP A 1 84 ? 11.780 -38.186 -12.080 1.00 27.52 84 ASP A CA 1
ATOM 640 C C . ASP A 1 84 ? 10.957 -37.038 -12.718 1.00 27.52 84 ASP A C 1
ATOM 642 O O . ASP A 1 84 ? 11.450 -35.926 -12.915 1.00 27.52 84 ASP A O 1
ATOM 646 N N . PRO A 1 85 ? 9.660 -37.291 -13.018 1.00 38.81 85 PRO A N 1
ATOM 647 C CA . PRO A 1 85 ? 8.727 -36.311 -13.550 1.00 38.81 85 PRO A CA 1
ATOM 648 C C . PRO A 1 85 ? 7.878 -35.713 -12.419 1.00 38.81 85 PRO A C 1
ATOM 650 O O . PRO A 1 85 ? 6.961 -36.364 -11.923 1.00 38.81 85 PRO A O 1
ATOM 653 N N . GLU A 1 86 ? 8.103 -34.452 -12.061 1.00 33.19 86 GLU A N 1
ATOM 654 C CA . GLU A 1 86 ? 7.042 -33.673 -11.420 1.00 33.19 86 GLU A CA 1
ATOM 655 C C . GLU A 1 86 ? 6.342 -32.807 -12.466 1.00 33.19 86 GLU A C 1
ATOM 657 O O . GLU A 1 86 ? 6.891 -31.861 -13.032 1.00 33.19 86 GLU A O 1
ATOM 662 N N . ASN A 1 87 ? 5.110 -33.220 -12.754 1.00 40.62 87 ASN A N 1
ATOM 663 C CA . ASN A 1 87 ? 4.133 -32.530 -13.575 1.00 40.62 87 ASN A CA 1
ATOM 664 C C . ASN A 1 87 ? 3.871 -31.120 -13.027 1.00 40.62 87 ASN A C 1
ATOM 666 O O . ASN A 1 87 ? 3.375 -30.990 -11.911 1.00 40.62 87 ASN A O 1
ATOM 670 N N . PHE A 1 88 ? 4.078 -30.074 -13.831 1.00 41.38 88 PHE A N 1
ATOM 671 C CA . PHE A 1 88 ? 3.357 -28.819 -13.622 1.00 41.38 88 PHE A CA 1
ATOM 672 C C . PHE A 1 88 ? 2.946 -28.191 -14.957 1.00 41.38 88 PHE A C 1
ATOM 674 O O . PHE A 1 88 ? 3.766 -27.913 -15.831 1.00 41.38 88 PHE A O 1
ATOM 681 N N . ASP A 1 89 ? 1.631 -28.048 -15.093 1.00 35.41 89 ASP A N 1
ATOM 682 C CA . ASP A 1 89 ? 0.859 -27.473 -16.190 1.00 35.41 89 ASP A CA 1
ATOM 683 C C . ASP A 1 89 ? 1.484 -26.182 -16.767 1.00 35.41 89 ASP A C 1
ATOM 685 O O . ASP A 1 89 ? 1.663 -25.167 -16.089 1.00 35.41 89 ASP A O 1
ATOM 689 N N . GLY A 1 90 ? 1.808 -26.243 -18.062 1.00 45.72 90 GLY A N 1
ATOM 690 C CA . GLY A 1 90 ? 2.535 -25.239 -18.839 1.00 45.72 90 GLY A CA 1
ATOM 691 C C . GLY A 1 90 ? 1.746 -23.995 -19.263 1.00 45.72 90 GLY A C 1
ATOM 692 O O . GLY A 1 90 ? 2.130 -23.360 -20.243 1.00 45.72 90 GLY A O 1
ATOM 693 N N . SER A 1 91 ? 0.674 -23.617 -18.566 1.00 49.09 91 SER A N 1
ATOM 694 C CA . SER A 1 91 ? -0.153 -22.453 -18.934 1.00 49.09 91 SER A CA 1
ATOM 695 C C . SER A 1 91 ? -0.067 -21.269 -17.949 1.00 49.09 91 SER A C 1
ATOM 697 O O . SER A 1 91 ? -0.171 -20.105 -18.353 1.00 49.09 91 SER A O 1
ATOM 699 N N . SER A 1 92 ? 0.199 -21.522 -16.658 1.00 50.41 92 SER A N 1
ATOM 700 C CA . SER A 1 92 ? 0.100 -20.486 -15.610 1.00 50.41 92 SER A CA 1
ATOM 701 C C . SER A 1 92 ? 1.437 -19.884 -15.141 1.00 50.41 92 SER A C 1
ATOM 703 O O . SER A 1 92 ? 1.441 -18.758 -14.651 1.00 50.41 92 SER A O 1
ATOM 705 N N . ASP A 1 93 ? 2.574 -20.573 -15.292 1.00 56.72 93 ASP A N 1
ATOM 706 C CA . ASP A 1 93 ? 3.834 -20.209 -14.601 1.00 56.72 93 ASP A CA 1
ATOM 707 C C . ASP A 1 93 ? 4.649 -19.089 -15.293 1.00 56.72 93 ASP A C 1
ATOM 709 O O . ASP A 1 93 ? 5.427 -18.369 -14.666 1.00 56.72 93 ASP A O 1
ATOM 713 N N . SER A 1 94 ? 4.452 -18.862 -16.598 1.00 62.56 94 SER A N 1
ATOM 714 C CA . SER A 1 94 ? 5.239 -17.860 -17.343 1.00 62.56 94 SER A CA 1
ATOM 715 C C . SER A 1 94 ? 4.903 -16.414 -16.955 1.00 62.56 94 SER A C 1
ATOM 717 O O . SER A 1 94 ? 5.801 -15.573 -16.864 1.00 62.56 94 SER A O 1
ATOM 719 N N . ARG A 1 95 ? 3.620 -16.112 -16.707 1.00 62.91 95 ARG A N 1
ATOM 720 C CA . ARG A 1 95 ? 3.161 -14.751 -16.378 1.00 62.91 95 ARG A CA 1
ATOM 721 C C . ARG A 1 95 ? 3.536 -14.350 -14.959 1.00 62.91 95 ARG A C 1
ATOM 723 O O . ARG A 1 95 ? 4.039 -13.251 -14.763 1.00 62.91 95 ARG A O 1
ATOM 730 N N . THR A 1 96 ? 3.378 -15.250 -13.994 1.00 69.00 96 THR A N 1
ATOM 731 C CA . THR A 1 96 ? 3.676 -14.978 -12.583 1.00 69.00 96 THR A CA 1
ATOM 732 C C . THR A 1 96 ? 5.162 -14.707 -12.380 1.00 69.00 96 THR A C 1
ATOM 734 O O . THR A 1 96 ? 5.535 -13.762 -11.695 1.00 69.00 96 THR A O 1
ATOM 737 N N . LYS A 1 97 ? 6.035 -15.479 -13.039 1.00 81.50 97 LYS A N 1
ATOM 738 C CA . LYS A 1 97 ? 7.494 -15.373 -12.885 1.00 81.50 97 LYS A CA 1
ATOM 739 C C . LYS A 1 97 ? 8.070 -14.036 -13.354 1.00 81.50 97 LYS A C 1
ATOM 741 O O . LYS A 1 97 ? 9.033 -13.561 -12.760 1.00 81.50 97 L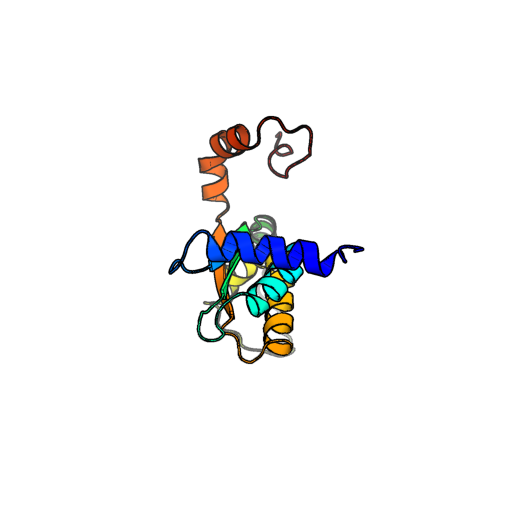YS A O 1
ATOM 746 N N . LYS A 1 98 ? 7.465 -13.413 -14.370 1.00 86.94 98 LYS A N 1
ATOM 747 C CA . LYS A 1 98 ? 7.870 -12.104 -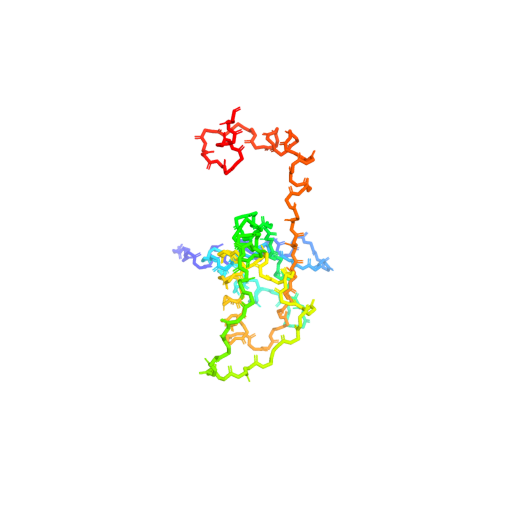14.919 1.00 86.94 98 LYS A CA 1
ATOM 748 C C . LYS A 1 98 ? 7.801 -10.966 -13.901 1.00 86.94 98 LYS A C 1
ATOM 750 O O . LYS A 1 98 ? 8.607 -10.042 -13.981 1.00 86.94 98 LYS A O 1
ATOM 755 N N . PHE A 1 99 ? 6.873 -11.069 -12.951 1.00 89.75 99 PHE A N 1
ATOM 756 C CA . PHE A 1 99 ? 6.610 -10.060 -11.926 1.00 89.75 99 PHE A CA 1
ATOM 757 C C . PHE A 1 99 ? 7.060 -10.498 -10.528 1.00 89.75 99 PHE A C 1
ATOM 759 O O . PHE A 1 99 ? 6.800 -9.797 -9.555 1.00 89.75 99 PHE A O 1
ATOM 766 N N . ARG A 1 100 ? 7.784 -11.623 -10.403 1.00 88.75 100 ARG A N 1
ATOM 767 C CA . ARG A 1 100 ? 8.461 -12.026 -9.154 1.00 88.75 100 ARG A CA 1
ATOM 768 C C . ARG A 1 100 ? 9.714 -11.175 -8.911 1.00 88.75 100 ARG A C 1
ATOM 770 O O . ARG A 1 100 ? 10.830 -11.687 -8.882 1.00 88.75 100 ARG A O 1
ATOM 777 N N . VAL A 1 101 ? 9.518 -9.868 -8.784 1.00 89.50 101 VAL A N 1
ATOM 778 C CA . VAL A 1 101 ? 10.548 -8.883 -8.424 1.00 89.50 101 VAL A CA 1
ATOM 779 C C . VAL A 1 101 ? 10.689 -8.788 -6.898 1.00 89.50 101 VAL A C 1
ATOM 781 O O . VAL A 1 101 ? 9.771 -9.224 -6.197 1.00 89.50 101 VAL A O 1
ATOM 784 N N . PRO A 1 102 ? 11.801 -8.243 -6.363 1.00 91.06 102 PRO A N 1
ATOM 785 C CA . PRO A 1 102 ? 12.018 -8.144 -4.917 1.00 91.06 102 PRO A CA 1
ATOM 786 C C . PRO A 1 102 ? 10.821 -7.549 -4.161 1.00 91.06 102 PRO A C 1
ATOM 788 O O . PRO A 1 102 ? 10.322 -8.183 -3.238 1.00 91.06 102 PRO A O 1
ATOM 791 N N . ASP A 1 103 ? 10.268 -6.430 -4.634 1.00 91.38 103 ASP A N 1
ATOM 792 C CA . ASP A 1 103 ? 9.109 -5.768 -4.016 1.00 91.38 103 ASP A CA 1
ATOM 793 C C . ASP A 1 103 ? 7.839 -6.631 -4.010 1.00 91.38 103 ASP A C 1
ATOM 795 O O . ASP A 1 103 ? 7.034 -6.559 -3.082 1.00 91.38 103 ASP A O 1
ATOM 799 N N . ARG A 1 104 ? 7.635 -7.482 -5.026 1.00 95.06 104 ARG A N 1
ATOM 800 C CA . ARG A 1 104 ? 6.510 -8.432 -5.052 1.00 95.06 104 ARG A CA 1
ATOM 801 C C . ARG A 1 104 ? 6.685 -9.490 -3.974 1.00 95.06 104 ARG A C 1
ATOM 803 O O . ARG A 1 104 ? 5.727 -9.843 -3.293 1.00 95.06 104 ARG A O 1
ATOM 810 N N . VAL A 1 105 ? 7.902 -10.021 -3.855 1.00 95.25 105 VAL A N 1
ATOM 811 C CA . VAL A 1 105 ? 8.231 -11.079 -2.895 1.00 95.25 105 VAL A CA 1
ATOM 812 C C . VAL A 1 105 ? 8.092 -10.547 -1.472 1.00 95.25 105 VAL A C 1
ATOM 814 O O . VAL A 1 105 ? 7.318 -11.104 -0.698 1.00 95.25 105 VAL A O 1
ATOM 817 N N . THR A 1 106 ? 8.749 -9.428 -1.164 1.00 96.81 106 THR A N 1
ATOM 818 C CA . THR A 1 106 ? 8.687 -8.800 0.161 1.00 96.81 106 THR A CA 1
ATOM 819 C C . THR A 1 106 ? 7.266 -8.356 0.502 1.00 96.81 106 THR A C 1
ATOM 821 O O . THR A 1 106 ? 6.806 -8.583 1.617 1.00 96.81 106 THR A O 1
ATOM 824 N N . GLY A 1 107 ? 6.520 -7.796 -0.455 1.00 97.88 107 GLY A N 1
ATOM 825 C CA . GLY A 1 107 ? 5.126 -7.411 -0.240 1.00 97.88 107 GLY A CA 1
ATOM 826 C C . GLY A 1 107 ? 4.209 -8.598 0.079 1.00 97.88 107 GLY A C 1
ATOM 827 O O . GLY A 1 107 ? 3.366 -8.509 0.970 1.00 97.88 107 GLY A O 1
ATOM 828 N N . LEU A 1 108 ? 4.395 -9.745 -0.579 1.00 98.19 108 LEU A N 1
ATOM 829 C CA . LEU A 1 108 ? 3.639 -10.958 -0.251 1.00 98.19 108 LEU A CA 1
ATOM 830 C C . LEU A 1 108 ? 3.976 -11.493 1.147 1.00 98.19 108 LEU A C 1
ATOM 832 O O . LEU A 1 108 ? 3.083 -11.991 1.832 1.00 98.19 108 LEU A O 1
ATOM 836 N N . ASP A 1 109 ? 5.232 -11.396 1.577 1.00 98.12 109 ASP A N 1
ATOM 837 C CA . ASP A 1 109 ? 5.631 -11.804 2.926 1.00 98.12 109 ASP A CA 1
ATOM 838 C C . ASP A 1 109 ? 5.096 -10.836 3.992 1.00 98.12 109 ASP A C 1
ATOM 840 O O . ASP A 1 109 ? 4.496 -11.286 4.970 1.00 98.12 109 ASP A O 1
ATOM 844 N N . GLY A 1 110 ? 5.162 -9.523 3.750 1.00 98.38 110 GLY A N 1
ATOM 845 C CA . GLY A 1 110 ? 4.539 -8.514 4.613 1.00 98.38 110 GLY A CA 1
ATOM 846 C C . GLY A 1 110 ? 3.020 -8.685 4.731 1.00 98.38 110 GLY A C 1
ATOM 847 O O . GLY A 1 110 ? 2.460 -8.579 5.820 1.00 98.38 110 GLY A O 1
ATOM 848 N N . LEU A 1 111 ? 2.331 -9.053 3.643 1.00 98.56 111 LEU A N 1
ATOM 849 C CA . LEU A 1 111 ? 0.903 -9.391 3.683 1.00 98.56 111 LEU A CA 1
ATOM 850 C C . LEU A 1 111 ? 0.615 -10.592 4.600 1.00 98.56 111 LEU A C 1
ATOM 852 O O . LEU A 1 111 ? -0.388 -10.585 5.319 1.00 98.56 111 LEU A O 1
ATOM 856 N N . LYS A 1 112 ? 1.457 -11.635 4.573 1.00 98.50 112 LYS A N 1
ATOM 857 C CA . LYS A 1 112 ? 1.303 -12.793 5.475 1.00 98.50 112 LYS A CA 1
ATOM 858 C C . LYS A 1 112 ? 1.468 -12.369 6.930 1.00 98.50 112 LYS A C 1
ATOM 860 O O . LYS A 1 112 ? 0.672 -12.787 7.767 1.00 98.50 112 LYS A O 1
ATOM 865 N N . GLU A 1 113 ? 2.457 -11.527 7.213 1.00 98.44 113 GLU A N 1
ATOM 866 C CA . GLU A 1 113 ? 2.688 -10.990 8.553 1.00 98.44 113 GLU A CA 1
ATOM 867 C C . GLU A 1 113 ? 1.487 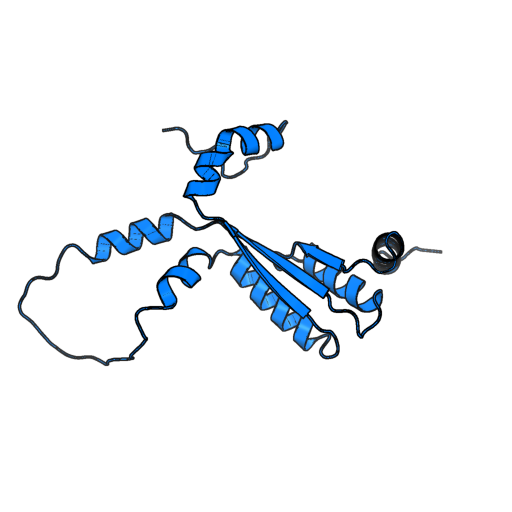-10.169 9.039 1.00 98.44 113 GLU A C 1
ATOM 869 O O . GLU A 1 113 ? 0.944 -10.457 10.104 1.00 98.44 113 GLU A O 1
ATOM 874 N N . LEU A 1 114 ? 0.982 -9.236 8.224 1.00 98.44 114 LEU A N 1
ATOM 875 C CA . LEU A 1 114 ? -0.204 -8.437 8.554 1.00 98.44 114 LEU A CA 1
ATOM 876 C C . LEU A 1 114 ? -1.434 -9.304 8.839 1.00 98.44 114 LEU A C 1
ATOM 878 O O . LEU A 1 114 ? -2.161 -9.048 9.797 1.00 98.44 114 LEU A O 1
ATOM 882 N N . ARG A 1 115 ? -1.660 -10.357 8.045 1.00 98.38 115 ARG A N 1
ATOM 883 C CA . ARG A 1 115 ? -2.757 -11.313 8.274 1.00 98.38 115 ARG A CA 1
ATOM 884 C C . ARG A 1 115 ? -2.570 -12.127 9.552 1.00 98.38 115 ARG A C 1
ATOM 886 O O . ARG A 1 115 ? -3.556 -12.445 10.206 1.00 98.38 115 ARG A O 1
ATOM 893 N N . SER A 1 116 ? -1.330 -12.455 9.908 1.00 98.31 116 SER A N 1
ATOM 894 C CA . SER A 1 116 ? -1.023 -13.177 11.144 1.00 98.31 116 SER A CA 1
ATOM 895 C C . SER A 1 116 ? -1.213 -12.304 12.384 1.00 98.31 116 SER A C 1
ATOM 897 O O . SER A 1 116 ? -1.728 -12.784 13.391 1.00 98.31 116 SER A O 1
ATOM 899 N N . VAL A 1 117 ? -0.783 -11.042 12.332 1.00 98.00 117 VAL A N 1
ATOM 900 C CA . VAL A 1 117 ? -0.850 -10.107 13.467 1.00 98.00 117 VAL A CA 1
ATOM 901 C C . VAL A 1 117 ? -2.260 -9.526 13.626 1.00 98.00 117 VAL A C 1
ATOM 903 O O . VAL A 1 117 ? -2.738 -9.358 14.746 1.00 98.00 117 VAL A O 1
ATOM 906 N N . PHE A 1 118 ? -2.957 -9.272 12.515 1.00 97.88 118 PHE A N 1
ATOM 907 C CA . PHE A 1 118 ? -4.286 -8.658 12.480 1.00 97.88 118 PHE A CA 1
ATOM 908 C C . PHE A 1 118 ? -5.302 -9.551 11.741 1.00 97.88 118 PHE A C 1
ATOM 910 O O . PHE A 1 118 ? -5.791 -9.174 10.669 1.00 97.88 118 PHE A O 1
ATOM 917 N N . PRO A 1 119 ? -5.660 -10.724 12.300 1.00 97.50 119 PRO A N 1
ATOM 918 C CA . PRO A 1 119 ? -6.464 -11.732 11.600 1.00 97.50 119 PRO A CA 1
ATOM 919 C C . PRO A 1 119 ? -7.910 -11.297 11.331 1.00 97.50 119 PRO A C 1
ATOM 921 O O . PRO A 1 119 ? -8.539 -11.792 10.402 1.00 97.50 119 PRO A O 1
ATOM 924 N N . ASN A 1 120 ? -8.436 -10.352 12.115 1.00 97.25 120 ASN A N 1
ATOM 925 C CA . ASN A 1 120 ? -9.815 -9.870 11.991 1.00 97.25 120 ASN A CA 1
ATOM 926 C C . ASN A 1 120 ? -9.984 -8.764 10.936 1.00 97.25 120 ASN A C 1
ATOM 928 O O . ASN A 1 120 ? -11.087 -8.256 10.759 1.00 97.25 120 ASN A O 1
ATOM 932 N N . ARG A 1 121 ? -8.901 -8.352 10.266 1.00 97.19 121 ARG A N 1
ATOM 933 C CA . ARG A 1 121 ? -8.928 -7.326 9.220 1.00 97.19 121 ARG A CA 1
ATOM 934 C C . ARG A 1 121 ? -8.902 -7.974 7.844 1.00 97.19 121 ARG A C 1
ATOM 936 O O . ARG A 1 121 ? -8.059 -8.819 7.551 1.00 97.19 121 ARG A O 1
ATOM 943 N N . SER A 1 122 ? -9.764 -7.485 6.963 1.00 97.44 122 SER A N 1
ATOM 944 C CA . SER A 1 122 ? -9.716 -7.818 5.541 1.00 97.44 122 SER A CA 1
ATOM 945 C C . SER A 1 122 ? -8.575 -7.062 4.855 1.00 97.44 122 SER A C 1
ATOM 947 O O . SER A 1 122 ? -8.664 -5.856 4.625 1.00 97.44 122 SER A O 1
ATOM 949 N N . TRP A 1 123 ? -7.496 -7.783 4.541 1.00 97.94 123 TRP A N 1
ATOM 950 C CA . TRP A 1 123 ? -6.355 -7.280 3.771 1.00 97.94 123 TRP A CA 1
ATOM 951 C C . TRP A 1 123 ? -6.470 -7.709 2.308 1.00 97.94 123 TRP A C 1
ATOM 953 O O . TRP A 1 123 ? -6.242 -8.885 1.974 1.00 97.94 123 TRP A O 1
ATOM 963 N N . ASN A 1 124 ? -6.802 -6.752 1.443 1.00 97.50 124 ASN A N 1
ATOM 964 C CA . ASN A 1 124 ? -6.994 -6.978 0.015 1.00 97.50 124 ASN A CA 1
ATOM 965 C C . ASN A 1 124 ? -5.687 -6.721 -0.730 1.00 97.50 124 ASN A C 1
ATOM 967 O O . ASN A 1 124 ? -5.178 -5.608 -0.741 1.00 97.50 124 ASN A O 1
ATOM 971 N N . TRP A 1 125 ? -5.141 -7.757 -1.355 1.00 98.06 125 TRP A N 1
ATOM 972 C CA . TRP A 1 125 ? -3.913 -7.660 -2.134 1.00 98.06 125 TRP A CA 1
ATOM 973 C C . TRP A 1 125 ? -4.226 -7.334 -3.589 1.00 98.06 125 TRP A C 1
ATOM 975 O O . TRP A 1 125 ? -4.908 -8.116 -4.254 1.00 98.06 125 TRP A O 1
ATOM 985 N N . ILE A 1 126 ? -3.717 -6.206 -4.079 1.00 97.50 126 ILE A N 1
ATOM 986 C CA . ILE A 1 126 ? -3.947 -5.734 -5.443 1.00 97.50 126 ILE A CA 1
ATOM 987 C C . ILE A 1 126 ? -2.622 -5.742 -6.205 1.00 97.50 126 ILE A C 1
ATOM 989 O O . ILE A 1 126 ? -1.681 -5.015 -5.879 1.00 97.50 126 ILE A O 1
ATOM 993 N N . GLU A 1 127 ? -2.546 -6.580 -7.238 1.00 96.31 127 GLU A N 1
ATOM 994 C CA . GLU A 1 127 ? -1.366 -6.684 -8.094 1.00 96.31 127 GLU A CA 1
ATOM 995 C C . GLU A 1 127 ? -1.461 -5.743 -9.288 1.00 96.31 127 GLU A C 1
ATOM 997 O O . GLU A 1 127 ? -2.288 -5.929 -10.179 1.00 96.31 127 GLU A O 1
ATOM 1002 N N . VAL A 1 128 ? -0.564 -4.762 -9.339 1.00 95.81 128 VAL A N 1
ATOM 1003 C CA . VAL A 1 128 ? -0.370 -3.912 -10.512 1.00 95.81 128 VAL A CA 1
ATOM 1004 C C . VAL A 1 128 ? 0.884 -4.380 -11.242 1.00 95.81 128 VAL A C 1
ATOM 1006 O O . VAL A 1 128 ? 2.004 -4.203 -10.765 1.00 95.81 128 VAL A O 1
ATOM 1009 N N . ASN A 1 129 ? 0.685 -4.998 -12.401 1.00 94.56 129 ASN A N 1
ATOM 1010 C CA . ASN A 1 129 ? 1.749 -5.554 -13.230 1.00 94.56 129 ASN A CA 1
ATOM 1011 C C . ASN A 1 129 ? 2.005 -4.634 -14.427 1.00 94.56 129 ASN A C 1
ATOM 1013 O O . ASN A 1 129 ? 1.133 -4.462 -15.280 1.00 94.56 129 ASN A O 1
ATOM 1017 N N . VAL A 1 130 ? 3.197 -4.042 -14.484 1.00 90.69 130 VAL A N 1
ATOM 1018 C CA . VAL A 1 130 ? 3.594 -3.087 -15.525 1.00 90.69 130 VAL A CA 1
ATOM 1019 C C . VAL A 1 130 ? 4.514 -3.780 -16.524 1.00 90.69 130 VAL A C 1
ATOM 1021 O O . VAL A 1 130 ? 5.647 -4.131 -16.199 1.00 90.69 130 VAL A O 1
ATOM 1024 N N . PHE A 1 131 ? 4.020 -4.005 -17.739 1.00 90.06 131 PHE A N 1
ATOM 1025 C CA . PHE A 1 131 ? 4.790 -4.633 -18.814 1.00 90.06 131 PHE A CA 1
ATOM 1026 C C . PHE A 1 131 ? 5.889 -3.710 -19.345 1.00 90.06 131 PHE A C 1
ATOM 1028 O O . PHE A 1 131 ? 5.764 -2.484 -19.310 1.00 90.06 131 PHE A O 1
ATOM 1035 N N . TYR A 1 132 ? 6.982 -4.302 -19.828 1.00 85.75 132 TYR A N 1
ATOM 1036 C CA . TYR A 1 132 ? 8.166 -3.539 -20.226 1.00 85.75 132 TYR A CA 1
ATOM 1037 C C . TYR A 1 132 ? 7.934 -2.664 -21.469 1.00 85.75 132 TYR A C 1
ATOM 1039 O O . TYR A 1 132 ? 8.445 -1.549 -21.540 1.00 85.75 132 TYR A O 1
ATOM 1047 N N . ASP A 1 133 ? 7.129 -3.132 -22.423 1.00 87.19 133 ASP A N 1
ATOM 1048 C CA . ASP A 1 133 ? 6.721 -2.370 -23.611 1.00 87.19 133 ASP A CA 1
ATOM 1049 C C . ASP A 1 133 ? 6.009 -1.057 -23.247 1.00 87.19 133 ASP A C 1
ATOM 1051 O O . ASP A 1 133 ? 6.354 -0.004 -23.779 1.00 87.19 133 ASP A O 1
ATOM 1055 N N . ARG A 1 134 ? 5.112 -1.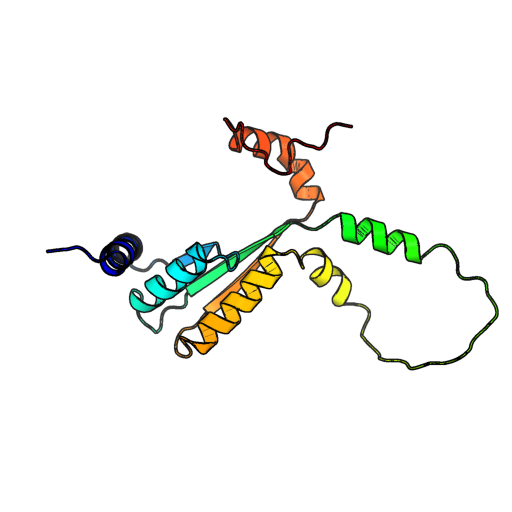086 -22.256 1.00 87.38 134 ARG A N 1
ATOM 1056 C CA . ARG A 1 134 ? 4.436 0.112 -21.736 1.00 87.38 134 ARG A CA 1
ATOM 1057 C C . ARG A 1 134 ? 5.394 1.120 -21.115 1.00 87.38 134 ARG A C 1
ATOM 1059 O O . ARG A 1 134 ? 5.214 2.321 -21.293 1.00 87.38 134 ARG A O 1
ATOM 1066 N N . VAL A 1 135 ? 6.415 0.650 -20.400 1.00 85.75 135 VAL A N 1
ATOM 1067 C CA . VAL A 1 135 ? 7.448 1.536 -19.835 1.00 85.75 135 VAL A CA 1
ATOM 1068 C C . VAL A 1 135 ? 8.225 2.229 -20.950 1.00 85.75 135 VAL A C 1
ATOM 1070 O O . VAL A 1 135 ? 8.505 3.420 -20.844 1.00 85.75 135 VAL A O 1
ATOM 1073 N N . LEU A 1 136 ? 8.551 1.504 -22.024 1.00 85.69 136 LEU A N 1
ATOM 1074 C CA . LEU A 1 136 ? 9.248 2.071 -23.178 1.00 85.69 136 LEU A CA 1
ATOM 1075 C C . LEU A 1 136 ? 8.397 3.117 -23.905 1.00 85.69 136 LEU A C 1
ATOM 1077 O O . LEU A 1 136 ? 8.915 4.186 -24.215 1.00 85.69 136 LEU A O 1
ATOM 1081 N N . GLU A 1 137 ? 7.108 2.840 -24.122 1.00 89.44 137 GLU A N 1
ATOM 1082 C CA . GLU A 1 137 ? 6.158 3.793 -24.721 1.00 89.44 137 GLU A CA 1
ATOM 1083 C C . GLU A 1 137 ? 6.055 5.094 -23.911 1.00 89.44 137 GLU A C 1
ATOM 1085 O O . GLU A 1 137 ? 5.932 6.174 -24.482 1.00 89.44 137 GLU A O 1
ATOM 1090 N N . MET A 1 138 ? 6.125 5.002 -22.580 1.00 87.19 138 MET A N 1
ATOM 1091 C CA . MET A 1 138 ? 5.980 6.147 -21.677 1.00 87.19 138 MET A CA 1
ATOM 1092 C C . MET A 1 138 ? 7.311 6.762 -21.230 1.00 87.19 138 MET A C 1
ATOM 1094 O O . MET A 1 138 ? 7.300 7.669 -20.399 1.00 87.19 138 MET A O 1
ATOM 1098 N N . ARG A 1 139 ? 8.455 6.290 -21.745 1.00 83.62 139 ARG A N 1
ATOM 1099 C CA . ARG A 1 139 ? 9.787 6.631 -21.217 1.00 83.62 139 ARG A CA 1
ATOM 1100 C C . ARG A 1 139 ? 10.013 8.135 -21.097 1.00 83.62 139 ARG A C 1
ATOM 1102 O O . ARG A 1 139 ? 10.435 8.579 -20.037 1.00 83.62 139 ARG A O 1
ATOM 1109 N N . GLU A 1 140 ? 9.738 8.894 -22.156 1.00 83.31 140 GLU A N 1
ATOM 1110 C CA . GLU A 1 140 ? 9.941 10.351 -22.170 1.00 83.31 140 GLU A CA 1
ATOM 1111 C C . GLU A 1 140 ? 9.107 11.031 -21.081 1.00 83.31 140 GLU A C 1
ATOM 1113 O O . GLU A 1 140 ? 9.645 11.747 -20.244 1.00 83.31 140 GLU A O 1
ATOM 1118 N N . HIS A 1 141 ? 7.820 10.689 -20.997 1.00 85.38 141 HIS A N 1
ATOM 1119 C CA . HIS A 1 141 ? 6.929 11.236 -19.980 1.00 85.38 141 HIS A CA 1
ATOM 1120 C C . HIS A 1 141 ? 7.358 10.873 -18.552 1.00 85.38 141 HIS A C 1
ATOM 1122 O O . HIS A 1 141 ? 7.296 11.709 -17.654 1.00 85.38 141 HIS A O 1
ATOM 1128 N N . ILE A 1 142 ? 7.808 9.633 -18.325 1.00 83.06 142 ILE A N 1
ATOM 1129 C CA . ILE A 1 142 ? 8.310 9.213 -17.013 1.00 83.06 142 ILE A CA 1
ATOM 1130 C C . ILE A 1 142 ? 9.567 10.014 -16.655 1.00 83.06 142 ILE A C 1
ATOM 1132 O O . ILE A 1 142 ? 9.663 10.505 -15.538 1.00 83.06 142 ILE A O 1
ATOM 1136 N N . VAL A 1 143 ? 10.510 10.178 -17.588 1.00 80.25 143 VAL A N 1
ATOM 1137 C CA . VAL A 1 143 ? 11.729 10.974 -17.370 1.00 80.25 143 VAL A CA 1
ATOM 1138 C C . VAL A 1 143 ? 11.387 12.425 -17.027 1.00 80.25 143 VAL A C 1
ATOM 1140 O O . VAL A 1 143 ? 11.955 12.960 -16.074 1.00 80.25 143 VAL A O 1
ATOM 1143 N N . ASP A 1 144 ? 10.418 13.025 -17.718 1.00 83.38 144 ASP A N 1
ATOM 1144 C CA . ASP A 1 144 ? 9.956 14.386 -17.429 1.00 83.38 144 ASP A CA 1
ATOM 1145 C C . ASP A 1 144 ? 9.371 14.509 -16.012 1.00 83.38 144 ASP A C 1
ATOM 1147 O O . ASP A 1 144 ? 9.692 15.449 -15.283 1.00 83.38 144 ASP A O 1
ATOM 1151 N N . LEU A 1 145 ? 8.553 13.537 -15.585 1.00 83.38 145 LEU A N 1
ATOM 1152 C CA . LEU A 1 145 ? 7.959 13.509 -14.239 1.00 83.38 145 LEU A CA 1
ATOM 1153 C C . LEU A 1 145 ? 8.990 13.318 -13.121 1.00 83.38 145 LEU A C 1
ATOM 1155 O O . LEU A 1 145 ? 8.738 13.697 -11.978 1.00 83.38 145 LEU A O 1
ATOM 1159 N N . LEU A 1 146 ? 10.135 12.714 -13.431 1.00 74.81 146 LEU A N 1
ATOM 1160 C CA . LEU A 1 146 ? 11.220 12.484 -12.481 1.00 74.81 146 LEU A CA 1
ATOM 1161 C C . LEU A 1 146 ? 12.160 13.680 -12.347 1.00 74.81 146 LEU A C 1
ATOM 1163 O O . LEU A 1 146 ? 13.112 13.611 -11.573 1.00 74.81 146 LEU A O 1
ATOM 1167 N N . GLY A 1 147 ? 11.944 14.764 -13.087 1.00 69.06 147 GLY A N 1
ATOM 1168 C CA . GLY A 1 147 ? 12.726 15.980 -12.923 1.00 69.06 147 GLY A CA 1
ATOM 1169 C C . GLY A 1 147 ? 12.405 16.714 -11.608 1.00 69.06 147 GLY A C 1
ATOM 1170 O O . GLY A 1 147 ? 11.249 16.735 -11.184 1.00 69.06 147 GLY A O 1
ATOM 1171 N N . PRO A 1 148 ? 13.387 17.384 -10.973 1.00 66.19 148 PRO A N 1
ATOM 1172 C CA . PRO A 1 148 ? 14.826 17.346 -11.232 1.00 66.19 148 PRO A CA 1
ATOM 1173 C C . PRO A 1 148 ? 15.502 16.292 -10.337 1.00 66.19 148 PRO A C 1
ATOM 1175 O O . PRO A 1 148 ? 15.551 16.477 -9.124 1.00 66.19 148 PRO A O 1
ATOM 1178 N N . ASN A 1 149 ? 16.066 15.213 -10.893 1.00 57.09 149 ASN A N 1
ATOM 1179 C CA . ASN A 1 149 ? 16.737 14.194 -10.077 1.00 57.09 149 ASN A CA 1
ATOM 1180 C C . ASN A 1 149 ? 18.196 13.955 -10.489 1.00 57.09 149 ASN A C 1
ATOM 1182 O O . ASN A 1 149 ? 18.504 13.495 -11.584 1.00 57.09 149 ASN A O 1
ATOM 1186 N N . HIS A 1 150 ? 19.087 14.245 -9.534 1.00 53.81 150 HIS A N 1
ATOM 1187 C CA . HIS A 1 150 ? 20.486 13.801 -9.468 1.00 53.81 150 HIS A CA 1
ATOM 1188 C C . HIS A 1 150 ? 20.631 12.453 -8.739 1.00 53.81 150 HIS A C 1
ATOM 1190 O O . HIS A 1 150 ? 21.739 12.020 -8.427 1.00 53.81 150 HIS A O 1
ATOM 1196 N N . THR A 1 151 ? 19.515 11.803 -8.416 1.00 49.91 151 THR A N 1
ATOM 1197 C CA . THR A 1 151 ? 19.477 10.477 -7.813 1.00 49.91 151 THR A CA 1
ATOM 1198 C C . THR A 1 151 ? 19.200 9.453 -8.905 1.00 49.91 151 THR A C 1
ATOM 1200 O O . THR A 1 151 ? 18.276 9.589 -9.703 1.00 49.91 151 THR A O 1
ATOM 1203 N N . VAL A 1 152 ? 20.071 8.448 -8.965 1.00 48.31 152 VAL A N 1
ATOM 1204 C CA . VAL A 1 152 ? 20.030 7.358 -9.940 1.00 48.31 152 VAL A CA 1
ATOM 1205 C C . VAL A 1 152 ? 18.701 6.621 -9.796 1.00 48.31 152 VAL A C 1
ATOM 1207 O O . VAL A 1 152 ? 18.452 5.973 -8.782 1.00 48.31 152 VAL A O 1
ATOM 1210 N N . MET A 1 153 ? 17.849 6.734 -10.809 1.00 54.38 153 MET A N 1
ATOM 1211 C CA . MET A 1 153 ? 16.698 5.862 -10.998 1.00 54.38 153 MET A CA 1
ATOM 1212 C C . MET A 1 153 ? 16.964 4.995 -12.229 1.00 54.38 153 MET A C 1
ATOM 1214 O O . MET A 1 153 ? 17.514 5.495 -13.205 1.00 54.38 153 MET A O 1
ATOM 1218 N N . ASP A 1 154 ? 16.563 3.721 -12.207 1.00 56.31 154 ASP A N 1
ATOM 1219 C CA . ASP A 1 154 ? 16.908 2.658 -13.182 1.00 56.31 154 ASP A CA 1
ATOM 1220 C C . ASP A 1 154 ? 16.601 2.948 -14.677 1.00 56.31 154 ASP A C 1
ATOM 1222 O O . ASP A 1 154 ? 16.812 2.096 -15.541 1.00 56.31 154 ASP A O 1
ATOM 1226 N N . LEU A 1 155 ? 16.091 4.136 -15.013 1.00 54.91 155 LEU A N 1
ATOM 1227 C CA . LEU A 1 155 ? 15.777 4.584 -16.372 1.00 54.91 155 LEU A CA 1
ATOM 1228 C C . LEU A 1 155 ? 16.890 5.412 -17.041 1.00 54.91 155 LEU A C 1
ATOM 1230 O O . LEU A 1 155 ? 16.846 5.573 -18.267 1.00 54.91 155 LEU A O 1
ATOM 1234 N N . VAL A 1 156 ? 17.879 5.917 -16.286 1.00 49.94 156 VAL A N 1
ATOM 1235 C CA . VAL A 1 156 ? 18.974 6.750 -16.839 1.00 49.94 156 VAL A CA 1
ATOM 1236 C C . VAL A 1 156 ? 20.172 5.952 -17.375 1.00 49.94 156 VAL A C 1
ATOM 1238 O O . VAL A 1 156 ? 20.912 6.479 -18.197 1.00 49.94 156 VAL A O 1
ATOM 1241 N N . ASP A 1 157 ? 20.319 4.666 -17.037 1.00 45.59 157 ASP A N 1
ATOM 1242 C CA . ASP A 1 157 ? 21.498 3.863 -17.432 1.00 45.59 157 ASP A CA 1
ATOM 1243 C C . ASP A 1 157 ? 21.355 3.088 -18.759 1.00 45.59 157 ASP A C 1
ATOM 1245 O O . ASP A 1 157 ? 22.207 2.274 -19.116 1.00 45.59 157 ASP A O 1
ATOM 1249 N N . LEU A 1 158 ? 20.303 3.335 -19.543 1.00 42.38 158 LEU A N 1
ATOM 1250 C CA . LEU A 1 158 ? 20.171 2.772 -20.894 1.00 42.38 158 LEU A CA 1
ATOM 1251 C C . LEU A 1 158 ? 20.676 3.769 -21.944 1.00 42.38 158 LEU A C 1
ATOM 1253 O O . LEU A 1 158 ? 19.896 4.259 -22.766 1.00 42.38 158 LEU A O 1
ATOM 1257 N N . HIS A 1 159 ? 21.976 4.062 -21.893 1.00 35.69 159 HIS A N 1
ATOM 1258 C CA . HIS A 1 159 ? 22.732 4.596 -23.023 1.00 35.69 159 HIS A CA 1
ATOM 1259 C C . HIS A 1 159 ? 23.384 3.416 -23.765 1.00 35.69 159 HIS A C 1
ATOM 1261 O O . HIS A 1 159 ? 24.338 2.819 -23.267 1.00 35.69 159 HIS A O 1
ATOM 1267 N N . TYR A 1 160 ? 22.829 3.062 -24.927 1.00 36.38 160 TYR A N 1
ATOM 1268 C CA . TYR A 1 160 ? 23.520 2.310 -25.981 1.00 36.38 160 TYR A CA 1
ATOM 1269 C C . TYR A 1 160 ? 23.958 3.287 -27.067 1.00 36.38 160 TYR A C 1
ATOM 1271 O O . TYR A 1 160 ? 23.154 4.201 -27.363 1.00 36.38 160 TYR A O 1
#

InterPro domains:
  IPR014729 Rossmann-like alpha/beta/alpha sandwich fold [G3DSA:3.40.50.620] (1-158)
  IPR051857 Asparagine synthetase domain-containing protein [PTHR45937] (3-155)

Organism: NCBI:txid133383

Sequence (160 aa):
MSNNLYQVLKKSVEVRVNSSPGAGLSILFSGGLDCMVLAALTHETLPIDQPIELINVSFENPRILTHSKSKFKKVNPLKMKSSDPENFDGSSDSRTKKFRVPDRVTGLDGLKELRSVFPNRSWNWIEVNVFYDRVLEMREHIVDLLGPNHTVMDLVDLHY